Protein AF-A0A836SE67-F1 (afdb_monomer)

Solvent-accessible surface area (backbone atoms only — not comparable to full-atom values): 6271 Å² total; per-residue (Å²): 141,92,82,88,82,86,82,56,79,81,63,63,68,74,34,75,66,48,53,50,54,52,51,52,53,50,49,53,51,49,50,53,50,51,53,51,51,52,46,53,51,49,49,52,51,40,51,53,45,44,44,75,74,58,63,60,55,71,69,57,48,51,53,51,49,63,53,49,73,72,57,86,49,61,70,55,52,53,51,48,41,53,41,59,70,66,42,91,46,65,67,55,35,52,52,52,53,54,53,55,33,59,77,72,76,108

Seco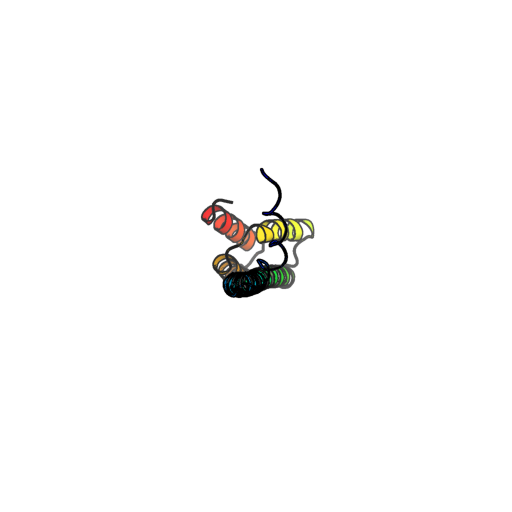ndary structure (DSSP, 8-state):
---SSSS-TTTGGGSHHHHHHHHHHHHHHHHHHHHHHHHHHHHHHHHHHHHHHH---HHHHHHHHHHHHT---HHHHHHHHHHHHH-SSHHHHHHHHHHHHHHTT-

Mean predicted aligned error: 10.98 Å

Sequence (106 aa):
MLERVIEEEGLLLDTPMMRRLRSQGHEEAFESGLEKGKLDKSRQNLLKTVDLRFDPTVSIHQDISEQLERIDSGAILDSLFTAALQCQTIADFKTRLNSARHEIGL

Structure (mmCIF, N/CA/C/O backbone):
data_AF-A0A836SE67-F1
#
_entry.id   AF-A0A836SE67-F1
#
loop_
_atom_site.group_PDB
_atom_site.id
_atom_site.type_symbol
_atom_site.label_atom_id
_atom_site.label_alt_id
_atom_site.label_comp_id
_atom_site.label_asym_id
_atom_site.label_entity_id
_atom_site.label_seq_id
_atom_site.pdbx_PDB_ins_code
_atom_site.Cartn_x
_atom_site.Cartn_y
_atom_site.Cartn_z
_atom_site.occupancy
_atom_site.B_iso_or_equiv
_atom_site.auth_seq_id
_atom_site.auth_comp_id
_atom_site.auth_asym_id
_atom_site.auth_atom_id
_atom_site.pdbx_PDB_model_num
ATOM 1 N N . MET A 1 1 ? 26.214 17.425 -56.123 1.00 40.59 1 MET A N 1
ATOM 2 C CA . MET A 1 1 ? 25.749 16.119 -56.634 1.00 40.59 1 MET A CA 1
ATOM 3 C C . MET A 1 1 ? 25.407 15.289 -55.404 1.00 40.59 1 MET A C 1
ATOM 5 O O . MET A 1 1 ? 26.307 14.777 -54.758 1.00 40.59 1 MET A O 1
ATOM 9 N N . LEU A 1 2 ? 24.146 15.363 -54.971 1.00 43.19 2 LEU A N 1
ATOM 10 C CA . LEU A 1 2 ? 23.655 15.010 -53.627 1.00 43.19 2 LEU A CA 1
ATOM 11 C C . LEU A 1 2 ? 22.538 13.960 -53.737 1.00 43.19 2 LEU A C 1
ATOM 13 O O . LEU A 1 2 ? 21.466 14.102 -53.172 1.00 43.19 2 LEU A O 1
ATOM 17 N N . GLU A 1 3 ? 22.769 12.916 -54.523 1.00 40.09 3 GLU A N 1
ATOM 18 C CA . GLU A 1 3 ? 21.787 11.852 -54.736 1.00 40.09 3 GLU A CA 1
ATOM 19 C C . GLU A 1 3 ? 22.547 10.535 -54.833 1.00 40.09 3 GLU A C 1
ATOM 21 O O . GLU A 1 3 ? 22.982 10.180 -55.925 1.00 40.09 3 GLU A O 1
ATOM 26 N N . ARG A 1 4 ? 22.815 9.894 -53.680 1.00 46.09 4 ARG A N 1
ATOM 27 C CA . ARG A 1 4 ? 23.128 8.448 -53.519 1.00 46.09 4 ARG A CA 1
ATOM 28 C C . ARG A 1 4 ? 23.610 8.077 -52.103 1.00 46.09 4 ARG A C 1
ATOM 30 O O . ARG A 1 4 ? 24.595 7.369 -51.950 1.00 46.09 4 ARG A O 1
ATOM 37 N N . VAL A 1 5 ? 22.940 8.557 -51.051 1.00 46.25 5 VAL A N 1
ATOM 38 C CA . VAL A 1 5 ? 23.242 8.130 -49.658 1.00 46.25 5 VAL A CA 1
ATOM 39 C C . VAL A 1 5 ? 21.982 7.660 -48.905 1.00 46.25 5 VAL A C 1
ATOM 41 O O . VAL A 1 5 ? 22.017 7.459 -47.703 1.00 46.25 5 VAL A O 1
ATOM 44 N N . ILE A 1 6 ? 20.855 7.438 -49.594 1.00 45.28 6 ILE A N 1
ATOM 45 C CA . ILE A 1 6 ? 19.572 7.063 -48.955 1.00 45.28 6 ILE A CA 1
ATOM 46 C C . ILE A 1 6 ? 19.103 5.665 -49.406 1.00 45.28 6 ILE A C 1
ATOM 48 O O . ILE A 1 6 ? 17.916 5.408 -49.543 1.00 45.28 6 ILE A O 1
ATOM 52 N N . GLU A 1 7 ? 20.032 4.744 -49.678 1.00 44.53 7 GLU A N 1
ATOM 53 C CA . GLU A 1 7 ? 19.705 3.337 -49.999 1.00 44.53 7 GLU A CA 1
ATOM 54 C C . GLU A 1 7 ? 20.347 2.322 -49.031 1.00 44.53 7 GLU A C 1
ATOM 56 O O . GLU A 1 7 ? 20.286 1.120 -49.264 1.00 44.53 7 GLU A O 1
ATOM 61 N N . GLU A 1 8 ? 20.906 2.770 -47.898 1.00 46.62 8 GLU A N 1
ATOM 62 C CA . GLU A 1 8 ? 21.472 1.880 -46.862 1.00 46.62 8 GLU A CA 1
ATOM 63 C C . GLU A 1 8 ? 20.672 1.842 -45.545 1.00 46.62 8 GLU A C 1
ATOM 65 O O . GLU A 1 8 ? 21.108 1.236 -44.566 1.00 46.62 8 GLU A O 1
ATOM 70 N N . GLU A 1 9 ? 19.460 2.402 -45.488 1.00 44.97 9 GLU A N 1
ATOM 71 C CA . GLU A 1 9 ? 18.627 2.321 -44.271 1.00 44.97 9 GLU A CA 1
ATOM 72 C C . GLU A 1 9 ? 18.121 0.891 -43.976 1.00 44.97 9 GLU A C 1
ATOM 74 O O . GLU A 1 9 ? 17.795 0.567 -42.834 1.00 44.97 9 GLU A O 1
ATOM 79 N N . GLY A 1 10 ? 18.127 -0.008 -44.970 1.00 46.84 10 GLY A N 1
ATOM 80 C CA . GLY A 1 10 ? 17.720 -1.412 -44.810 1.00 46.84 10 GLY A CA 1
ATOM 81 C C . GLY A 1 10 ? 18.795 -2.348 -44.235 1.00 46.84 10 GLY A C 1
ATOM 82 O O . GLY A 1 10 ? 18.460 -3.409 -43.712 1.00 46.84 10 GLY A O 1
ATOM 83 N N . LEU A 1 11 ? 20.078 -1.970 -44.297 1.00 48.81 11 LEU A N 1
ATOM 84 C CA . LEU A 1 11 ? 21.211 -2.784 -43.817 1.00 48.81 11 LEU A CA 1
ATOM 85 C C . LEU A 1 11 ? 21.657 -2.408 -42.396 1.00 48.81 11 LEU A C 1
ATOM 87 O O . LEU A 1 11 ? 22.272 -3.219 -41.700 1.00 48.81 11 LEU A O 1
ATOM 91 N N . LEU A 1 12 ? 21.309 -1.203 -41.934 1.00 51.31 12 LEU A N 1
ATOM 92 C CA . LEU A 1 12 ? 21.686 -0.701 -40.610 1.00 51.31 12 LEU A CA 1
ATOM 93 C C . LEU A 1 12 ? 20.934 -1.399 -39.464 1.00 51.31 12 LEU A C 1
ATOM 95 O O . LEU A 1 12 ? 21.421 -1.449 -38.332 1.00 51.31 12 LEU A O 1
ATOM 99 N N . LEU A 1 13 ? 19.759 -1.963 -39.759 1.00 53.97 13 LEU A N 1
ATOM 100 C CA . LEU A 1 13 ? 18.857 -2.533 -38.761 1.00 53.97 13 LEU A CA 1
ATOM 101 C C . LEU A 1 13 ? 19.379 -3.830 -38.140 1.00 53.97 13 LEU A C 1
ATOM 103 O O . LEU A 1 13 ? 19.069 -4.083 -36.980 1.00 53.97 13 LEU A O 1
ATOM 107 N N . ASP A 1 14 ? 20.205 -4.609 -38.842 1.00 60.62 14 ASP A N 1
ATOM 108 C CA . ASP A 1 14 ? 20.637 -5.947 -38.404 1.00 60.62 14 ASP A CA 1
ATOM 109 C C . ASP A 1 14 ? 22.145 -6.074 -38.163 1.00 60.62 14 ASP A C 1
ATOM 111 O O . ASP A 1 14 ? 22.729 -7.168 -38.171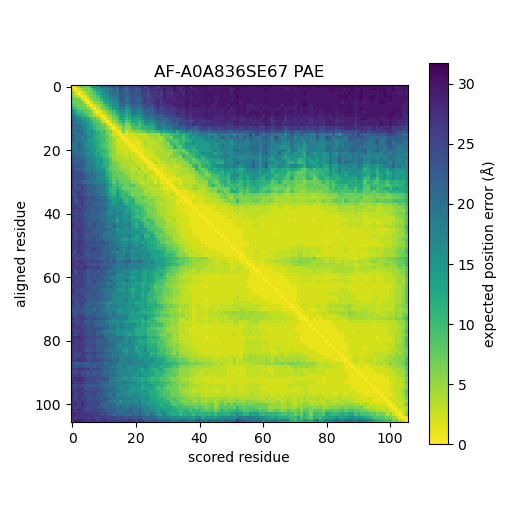 1.00 60.62 14 ASP A O 1
ATOM 115 N N . THR A 1 15 ? 22.781 -4.944 -37.862 1.00 71.31 15 THR A N 1
ATOM 116 C CA . THR A 1 15 ? 24.158 -4.934 -37.378 1.00 71.31 15 THR A CA 1
ATOM 117 C C . THR A 1 15 ? 24.261 -5.676 -36.033 1.00 71.31 1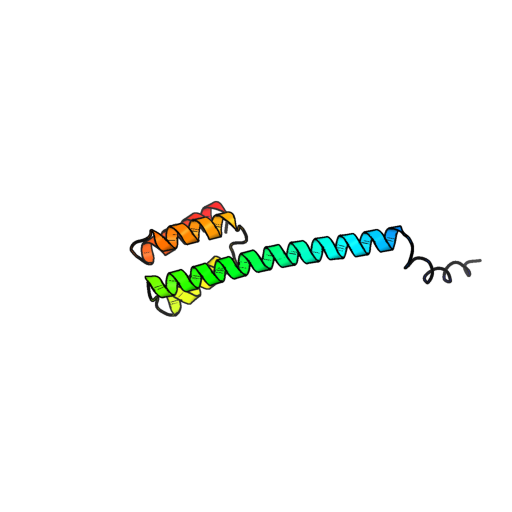5 THR A C 1
ATOM 119 O O . THR A 1 15 ? 23.337 -5.640 -35.211 1.00 71.31 15 THR A O 1
ATOM 122 N N . PRO A 1 16 ? 25.394 -6.344 -35.747 1.00 71.94 16 PRO A N 1
ATOM 123 C CA . PRO A 1 16 ? 25.631 -6.973 -34.446 1.00 71.94 16 PRO A CA 1
ATOM 124 C C . PRO A 1 16 ? 25.445 -6.014 -33.258 1.00 71.94 16 PRO A C 1
ATOM 126 O O . PRO A 1 16 ? 25.050 -6.445 -32.177 1.00 71.94 16 PRO A O 1
ATOM 129 N N . MET A 1 17 ? 25.688 -4.715 -33.465 1.00 71.62 17 MET A N 1
ATOM 130 C CA . MET A 1 17 ? 25.455 -3.661 -32.476 1.00 71.62 17 MET A CA 1
ATOM 131 C C . MET A 1 17 ? 23.960 -3.478 -32.168 1.00 71.62 17 MET A C 1
ATOM 133 O O . MET A 1 17 ? 23.584 -3.475 -31.000 1.00 71.62 17 MET A O 1
ATOM 137 N N . MET A 1 18 ? 23.095 -3.416 -33.186 1.00 72.69 18 MET A N 1
ATOM 138 C CA . MET A 1 18 ? 21.643 -3.287 -32.996 1.00 72.69 18 MET A CA 1
ATOM 139 C C . MET A 1 18 ? 21.026 -4.515 -32.322 1.00 72.69 18 MET A C 1
ATOM 141 O O . MET A 1 18 ? 20.131 -4.376 -31.490 1.00 72.69 18 MET A O 1
ATOM 145 N N . ARG A 1 19 ? 21.533 -5.721 -32.616 1.00 73.75 19 ARG A N 1
ATOM 146 C CA . ARG A 1 19 ? 21.122 -6.942 -31.900 1.00 73.75 19 ARG A CA 1
ATOM 147 C C . ARG A 1 19 ? 21.457 -6.874 -30.411 1.00 73.75 19 ARG A C 1
ATOM 149 O O . ARG A 1 19 ? 20.600 -7.196 -29.598 1.00 73.75 19 ARG A O 1
ATOM 156 N N . ARG A 1 20 ? 22.658 -6.402 -30.055 1.00 71.88 20 ARG A N 1
ATOM 157 C CA . ARG A 1 20 ? 23.052 -6.208 -28.648 1.00 71.88 20 ARG A CA 1
ATOM 158 C C . ARG A 1 20 ? 22.169 -5.180 -27.945 1.00 71.88 20 ARG A C 1
ATOM 160 O O . ARG A 1 20 ? 21.677 -5.475 -26.865 1.00 71.88 20 ARG A O 1
ATOM 167 N N . LEU A 1 21 ? 21.903 -4.038 -28.583 1.00 69.88 21 LEU A N 1
ATOM 168 C CA . LEU A 1 21 ? 21.032 -2.998 -28.024 1.00 69.88 21 LEU A CA 1
ATOM 169 C C . LEU A 1 21 ? 19.593 -3.491 -27.805 1.00 69.88 21 LEU A C 1
ATOM 171 O O . LEU A 1 21 ? 19.000 -3.199 -26.773 1.00 69.88 21 LEU A O 1
ATOM 175 N N . ARG A 1 22 ? 19.033 -4.282 -28.734 1.00 72.69 22 ARG A N 1
ATOM 176 C CA . ARG A 1 22 ? 17.698 -4.884 -28.561 1.00 72.69 22 ARG A CA 1
ATOM 177 C C . ARG A 1 22 ? 17.656 -5.882 -27.405 1.00 72.69 22 ARG A C 1
ATOM 179 O O . ARG A 1 22 ? 16.683 -5.879 -26.657 1.00 72.69 22 ARG A O 1
ATOM 186 N N . SER A 1 23 ? 18.683 -6.724 -27.275 1.00 69.69 23 SER A N 1
ATOM 187 C CA . SER A 1 23 ? 18.797 -7.683 -26.171 1.00 69.69 23 SER A CA 1
ATOM 188 C C . SER A 1 23 ? 18.925 -6.980 -24.822 1.00 69.69 23 SER A C 1
ATOM 190 O O . SER A 1 23 ? 18.174 -7.313 -23.915 1.00 69.69 23 SER A O 1
ATOM 192 N N . GLN A 1 24 ? 19.789 -5.966 -24.722 1.00 71.69 24 GLN A N 1
ATOM 193 C CA . GLN A 1 24 ? 19.939 -5.153 -23.511 1.00 71.69 24 GLN A CA 1
ATOM 194 C C . GLN A 1 24 ? 18.635 -4.435 -23.153 1.00 71.69 24 GLN A C 1
ATOM 196 O O . GLN A 1 24 ? 18.175 -4.534 -22.024 1.00 71.69 24 GLN A O 1
ATOM 201 N N . GLY A 1 25 ? 17.966 -3.814 -24.130 1.00 64.75 25 GLY A N 1
ATOM 202 C CA . GLY A 1 25 ? 16.679 -3.160 -23.890 1.00 64.75 25 GLY A CA 1
ATOM 203 C C . GLY A 1 25 ? 15.568 -4.123 -23.451 1.00 64.75 25 GLY A C 1
ATOM 204 O O . GLY A 1 25 ? 14.707 -3.741 -22.666 1.00 64.75 25 GLY A O 1
ATOM 205 N N . HIS A 1 26 ? 15.576 -5.376 -23.923 1.00 65.06 26 HIS A N 1
ATOM 206 C CA . HIS A 1 26 ? 14.640 -6.401 -23.442 1.00 65.06 26 HIS A CA 1
ATOM 207 C C . HIS A 1 26 ? 14.948 -6.844 -22.015 1.00 65.06 26 HIS A C 1
ATOM 209 O O . HIS A 1 26 ? 14.021 -7.025 -21.229 1.00 65.06 26 HIS A O 1
ATOM 215 N N . GLU A 1 27 ? 16.224 -7.033 -21.692 1.00 70.31 27 GLU A N 1
ATOM 216 C CA . GLU A 1 27 ? 16.674 -7.436 -20.362 1.00 70.31 27 GLU A CA 1
ATOM 217 C C . GLU A 1 27 ? 16.340 -6.353 -19.329 1.00 70.31 27 GLU A C 1
ATOM 219 O O . GLU A 1 27 ? 15.632 -6.634 -18.367 1.00 70.31 27 GLU A O 1
ATOM 224 N N . GLU A 1 28 ? 16.686 -5.094 -19.606 1.00 67.56 28 GLU A N 1
ATOM 225 C CA . GLU A 1 28 ? 16.348 -3.947 -18.754 1.00 67.56 28 GLU A CA 1
ATOM 226 C C . GLU A 1 28 ? 14.827 -3.769 -18.588 1.00 67.56 28 GLU A C 1
A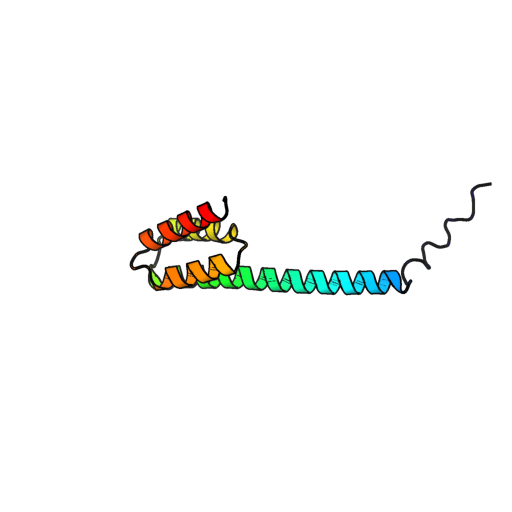TOM 228 O O . GLU A 1 28 ? 14.338 -3.509 -17.486 1.00 67.56 28 GLU A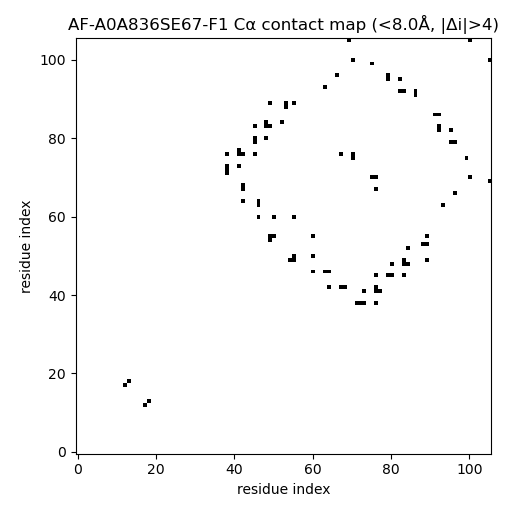 O 1
ATOM 233 N N . ALA A 1 29 ? 14.045 -3.940 -19.662 1.00 63.75 29 ALA A N 1
ATOM 234 C CA . ALA A 1 29 ? 12.585 -3.853 -19.587 1.00 63.75 29 ALA A CA 1
ATOM 235 C C . ALA A 1 29 ? 11.976 -4.996 -18.764 1.00 63.75 29 ALA A C 1
ATOM 237 O O . ALA A 1 29 ? 11.021 -4.781 -18.012 1.00 63.75 29 ALA A O 1
ATOM 238 N N . PHE A 1 30 ? 12.522 -6.206 -18.892 1.00 69.12 30 PHE A N 1
ATOM 239 C CA . PHE A 1 30 ? 12.095 -7.363 -18.116 1.00 69.12 30 PHE A CA 1
ATOM 240 C C . PHE A 1 30 ? 12.437 -7.197 -16.633 1.00 69.12 30 PHE A C 1
ATOM 242 O O . PHE A 1 30 ? 11.572 -7.412 -15.782 1.00 69.12 30 PHE A O 1
ATOM 249 N N . GLU A 1 31 ? 13.657 -6.764 -16.316 1.00 71.25 31 GLU A N 1
ATOM 250 C CA . GLU A 1 31 ? 14.095 -6.493 -14.946 1.00 71.25 31 GLU A CA 1
ATOM 251 C C . GLU A 1 31 ? 13.259 -5.385 -14.302 1.00 71.25 31 GLU A C 1
ATOM 253 O O . GLU A 1 31 ? 12.695 -5.590 -13.224 1.00 71.25 31 GLU A O 1
ATOM 258 N N . SER A 1 32 ? 13.061 -4.261 -14.998 1.00 69.06 32 SER A N 1
ATOM 259 C CA . SER A 1 32 ? 12.207 -3.169 -14.516 1.00 69.06 32 SER A CA 1
ATOM 260 C C . SER A 1 32 ? 10.756 -3.620 -14.312 1.00 69.06 32 SER A C 1
ATOM 262 O O . SER A 1 32 ? 10.111 -3.246 -13.329 1.00 69.06 32 SER A O 1
ATOM 264 N N . GLY A 1 33 ? 10.231 -4.465 -15.206 1.00 71.69 33 GLY A N 1
ATOM 265 C CA . GLY A 1 33 ? 8.900 -5.056 -15.068 1.00 71.69 33 GLY A CA 1
ATOM 266 C C . GLY A 1 33 ? 8.785 -5.975 -13.850 1.00 71.69 33 GLY A C 1
ATOM 267 O O . GLY A 1 33 ? 7.789 -5.926 -13.124 1.00 71.69 33 GLY A O 1
ATOM 268 N N . LEU A 1 34 ? 9.817 -6.776 -13.584 1.00 77.19 34 LEU A N 1
ATOM 269 C CA . LEU A 1 34 ? 9.874 -7.656 -12.421 1.00 77.19 34 LEU A CA 1
ATOM 270 C C . LEU A 1 34 ? 9.936 -6.859 -11.112 1.00 77.19 34 LEU A C 1
ATOM 272 O O . LEU A 1 34 ? 9.246 -7.210 -10.154 1.00 77.19 34 LEU A O 1
ATOM 276 N N . GLU A 1 35 ? 10.740 -5.798 -11.056 1.00 78.62 35 GLU A N 1
ATOM 277 C CA . GLU A 1 35 ? 10.836 -4.929 -9.879 1.00 78.62 35 GLU A CA 1
ATOM 278 C C . GLU A 1 35 ? 9.516 -4.216 -9.585 1.00 78.62 35 GLU A C 1
ATOM 280 O O . GLU A 1 35 ? 9.023 -4.289 -8.457 1.00 78.62 35 GLU A O 1
ATOM 285 N N . LYS A 1 36 ? 8.878 -3.629 -10.604 1.00 80.88 36 LYS A N 1
ATOM 286 C CA . LYS A 1 36 ? 7.548 -3.013 -10.459 1.00 80.88 36 LYS A CA 1
ATOM 287 C C . LYS A 1 36 ? 6.507 -4.020 -9.978 1.00 80.88 36 LYS A C 1
ATOM 289 O O . LYS A 1 36 ? 5.789 -3.750 -9.019 1.00 80.88 36 LYS A O 1
ATOM 294 N N . GLY A 1 37 ? 6.491 -5.220 -10.560 1.00 82.31 37 GLY A N 1
ATOM 295 C C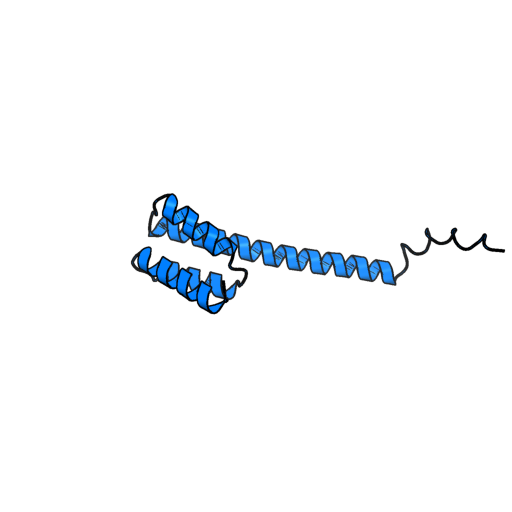A . GLY A 1 37 ? 5.575 -6.283 -10.143 1.00 82.31 37 GLY A CA 1
ATOM 296 C C . GLY A 1 37 ? 5.776 -6.722 -8.688 1.00 82.31 37 GLY A C 1
ATOM 297 O O . GLY A 1 37 ? 4.807 -7.035 -7.992 1.00 82.31 37 GLY A O 1
ATOM 298 N N . LYS A 1 38 ? 7.019 -6.718 -8.191 1.00 86.56 38 LYS A N 1
ATOM 299 C CA . LYS A 1 38 ? 7.313 -6.993 -6.775 1.00 86.56 38 LYS A CA 1
ATOM 300 C C . LYS A 1 38 ? 6.789 -5.883 -5.863 1.00 86.56 38 LYS A C 1
ATOM 302 O O . LYS A 1 38 ? 6.189 -6.204 -4.836 1.00 86.56 38 LYS A O 1
ATOM 307 N N . LEU A 1 39 ? 6.980 -4.616 -6.235 1.00 90.44 39 LEU A N 1
ATOM 308 C CA . LEU A 1 39 ? 6.481 -3.469 -5.469 1.00 90.44 39 LEU A CA 1
ATOM 309 C C . LEU A 1 39 ? 4.954 -3.481 -5.378 1.00 90.44 39 LEU A C 1
ATOM 311 O O . LEU A 1 39 ? 4.410 -3.422 -4.277 1.00 90.44 39 LEU A O 1
ATOM 315 N N . ASP A 1 40 ? 4.263 -3.661 -6.503 1.00 89.75 40 ASP A N 1
ATOM 316 C CA . ASP A 1 40 ? 2.796 -3.695 -6.540 1.00 89.75 40 ASP A CA 1
ATOM 317 C C . ASP A 1 40 ? 2.233 -4.839 -5.700 1.00 89.75 40 ASP A C 1
ATOM 319 O O . ASP A 1 40 ? 1.301 -4.651 -4.915 1.00 89.75 40 ASP A O 1
ATOM 323 N N . LYS A 1 41 ? 2.848 -6.023 -5.788 1.00 90.19 41 LYS A N 1
ATOM 324 C CA . LYS A 1 41 ? 2.469 -7.158 -4.946 1.00 90.19 41 LYS A CA 1
ATOM 325 C C . LYS A 1 41 ? 2.690 -6.865 -3.461 1.00 90.19 41 LYS A C 1
ATOM 327 O O . LYS A 1 41 ? 1.865 -7.262 -2.640 1.00 90.19 41 LYS A O 1
ATOM 332 N N . SER A 1 42 ? 3.780 -6.185 -3.106 1.00 91.56 42 SER A N 1
ATOM 333 C CA . SER A 1 42 ? 4.053 -5.802 -1.718 1.00 91.56 42 SER A CA 1
ATOM 334 C C . SER A 1 42 ? 2.998 -4.818 -1.195 1.00 91.56 42 SER A C 1
ATOM 336 O O . SER A 1 42 ? 2.398 -5.070 -0.148 1.00 91.56 42 SER A O 1
ATOM 338 N N . ARG A 1 43 ? 2.651 -3.784 -1.977 1.00 94.12 43 ARG A N 1
ATOM 339 C CA . ARG A 1 43 ? 1.566 -2.833 -1.658 1.00 94.12 43 ARG A CA 1
ATOM 340 C C . ARG A 1 43 ? 0.221 -3.539 -1.461 1.00 94.12 43 ARG A C 1
ATOM 342 O O . ARG A 1 43 ? -0.452 -3.306 -0.460 1.00 94.12 43 ARG A O 1
ATOM 349 N N . GLN A 1 44 ? -0.147 -4.449 -2.365 1.00 93.12 44 GLN A N 1
ATOM 350 C CA . GLN A 1 44 ? -1.394 -5.218 -2.261 1.00 93.12 44 GLN A CA 1
ATOM 351 C C . GLN A 1 44 ? -1.426 -6.127 -1.029 1.00 93.12 44 GLN A C 1
ATOM 353 O O . GLN A 1 44 ? -2.438 -6.194 -0.331 1.00 93.12 44 GLN A O 1
ATOM 358 N N . ASN A 1 45 ? -0.325 -6.823 -0.740 1.00 92.19 45 ASN A N 1
ATOM 359 C CA . ASN A 1 45 ? -0.224 -7.664 0.452 1.00 92.19 45 ASN A CA 1
ATOM 360 C C . ASN A 1 45 ? -0.346 -6.836 1.734 1.00 92.19 45 ASN A C 1
ATOM 362 O O . ASN A 1 45 ? -0.985 -7.275 2.694 1.00 92.19 45 ASN A O 1
ATOM 366 N N . LEU A 1 46 ? 0.255 -5.646 1.746 1.00 94.00 46 LEU A N 1
ATOM 367 C CA . LEU A 1 46 ? 0.187 -4.720 2.865 1.00 94.00 46 LEU A CA 1
ATOM 368 C C . LEU A 1 46 ? -1.243 -4.232 3.099 1.00 94.00 46 LEU A C 1
ATOM 370 O O . LEU A 1 46 ? -1.739 -4.367 4.215 1.00 94.00 46 LEU A O 1
ATOM 374 N N . LEU A 1 47 ? -1.928 -3.760 2.053 1.00 94.75 47 LEU A N 1
ATOM 375 C CA . LEU A 1 47 ? -3.336 -3.353 2.132 1.00 94.75 47 LEU A CA 1
ATOM 376 C C . LEU A 1 47 ? -4.220 -4.484 2.647 1.00 94.75 47 LEU A C 1
ATOM 378 O O . LEU A 1 47 ? -4.922 -4.317 3.638 1.00 94.75 47 LEU A O 1
ATOM 382 N N . LYS A 1 48 ? -4.084 -5.682 2.072 1.00 94.25 48 LYS A N 1
ATOM 383 C CA . LYS A 1 48 ? -4.837 -6.855 2.523 1.00 94.25 48 LYS A CA 1
ATOM 384 C C . LYS A 1 48 ? -4.574 -7.193 3.993 1.00 94.25 48 LYS A C 1
ATOM 386 O O . LYS A 1 48 ? -5.471 -7.648 4.696 1.00 94.25 48 LYS A O 1
ATOM 391 N N . THR A 1 49 ? -3.346 -6.997 4.468 1.00 93.25 49 THR A N 1
ATOM 392 C CA . THR A 1 49 ? -2.994 -7.221 5.878 1.00 93.25 49 THR A CA 1
ATOM 393 C C . THR A 1 49 ? -3.644 -6.180 6.783 1.00 93.25 49 THR A C 1
ATOM 395 O O . THR A 1 49 ? -4.160 -6.536 7.842 1.00 93.25 49 THR A O 1
ATOM 398 N N . VAL A 1 50 ? -3.657 -4.913 6.363 1.00 93.75 50 VAL A N 1
ATOM 399 C CA . VAL A 1 50 ? -4.346 -3.825 7.069 1.00 93.75 50 VAL A CA 1
ATOM 400 C C . VAL A 1 50 ? -5.847 -4.110 7.151 1.00 93.75 50 VAL A C 1
ATOM 402 O O . VAL A 1 50 ? -6.407 -4.017 8.243 1.00 93.75 50 VAL A O 1
ATOM 405 N N . ASP A 1 51 ? -6.467 -4.541 6.051 1.00 93.88 51 ASP A N 1
ATOM 406 C CA . ASP A 1 51 ? -7.886 -4.907 6.009 1.00 93.88 51 ASP A CA 1
ATOM 407 C C . ASP A 1 51 ? -8.215 -6.023 6.994 1.00 93.88 51 ASP A C 1
ATOM 409 O O . ASP A 1 51 ? -9.111 -5.892 7.823 1.00 93.88 51 ASP A O 1
ATOM 413 N N . LEU A 1 52 ? -7.439 -7.109 6.955 1.00 93.44 52 LEU A N 1
ATOM 414 C CA . LEU A 1 52 ? -7.668 -8.270 7.812 1.00 93.44 52 LEU A CA 1
ATOM 415 C C . LEU A 1 52 ? -7.459 -7.974 9.299 1.00 93.44 52 LEU A C 1
ATOM 417 O O . LEU A 1 52 ? -8.117 -8.591 10.136 1.00 93.44 52 LEU A O 1
ATOM 421 N N . ARG A 1 53 ? -6.516 -7.092 9.649 1.00 93.62 53 ARG A N 1
ATOM 422 C CA . ARG A 1 53 ? -6.201 -6.803 11.056 1.00 93.62 53 ARG A CA 1
ATOM 423 C C . ARG A 1 53 ? -7.087 -5.736 11.667 1.00 93.62 53 ARG A C 1
ATOM 425 O O . ARG A 1 53 ? -7.381 -5.825 12.857 1.00 93.62 53 ARG A O 1
ATOM 432 N N . PHE A 1 54 ? -7.427 -4.709 10.899 1.00 92.88 54 PHE A N 1
ATOM 433 C CA . PHE A 1 54 ? -8.003 -3.490 11.453 1.00 92.88 54 PHE A CA 1
ATOM 434 C C . PHE A 1 54 ? -9.410 -3.183 10.949 1.00 92.88 54 PHE A C 1
ATOM 436 O O . PHE A 1 54 ? -10.047 -2.329 11.559 1.00 92.88 54 PHE A O 1
ATOM 443 N N . ASP A 1 55 ? -9.872 -3.839 9.877 1.00 92.88 55 ASP A N 1
ATOM 444 C CA . ASP A 1 55 ? -11.168 -3.587 9.228 1.00 92.88 55 ASP A CA 1
ATOM 445 C C . ASP A 1 55 ? -11.468 -2.075 9.074 1.00 92.88 55 ASP A C 1
ATOM 447 O O . ASP A 1 55 ? -12.412 -1.541 9.668 1.00 92.88 55 ASP A O 1
ATOM 451 N N . PRO A 1 56 ? -10.594 -1.322 8.371 1.00 91.50 56 PRO A N 1
ATOM 452 C CA . PRO A 1 56 ? -10.736 0.119 8.223 1.00 91.50 56 PRO A CA 1
ATOM 453 C C . PRO A 1 56 ? -12.042 0.506 7.536 1.00 91.50 56 PRO A C 1
ATOM 455 O O . PRO A 1 56 ? -12.534 -0.160 6.629 1.00 91.50 56 PRO A O 1
ATOM 458 N N . THR A 1 57 ? -12.533 1.703 7.857 1.00 94.06 57 THR A N 1
ATOM 459 C CA . THR A 1 57 ? -13.548 2.337 7.014 1.00 94.06 57 THR A CA 1
ATOM 460 C C . THR A 1 57 ? -12.990 2.594 5.612 1.00 94.06 57 THR A C 1
ATOM 462 O O . THR A 1 57 ? -11.796 2.846 5.437 1.00 94.06 57 THR A O 1
ATOM 465 N N . VAL A 1 58 ? -13.871 2.613 4.607 1.00 91.25 58 VAL A N 1
ATOM 466 C CA . VAL A 1 58 ? -13.498 2.819 3.193 1.00 91.25 58 VAL A CA 1
ATOM 467 C C . VAL A 1 58 ? -12.618 4.058 2.994 1.00 91.25 58 VAL A C 1
ATOM 469 O O . VAL A 1 58 ? -11.649 4.010 2.243 1.00 91.25 58 VAL A O 1
ATOM 472 N N . SER A 1 59 ? -12.907 5.149 3.712 1.00 93.06 59 SER A N 1
ATOM 473 C CA . SER A 1 59 ? -12.116 6.383 3.640 1.00 93.06 59 SER A CA 1
ATOM 474 C C . SER A 1 59 ? -10.678 6.193 4.132 1.00 93.06 59 SER A C 1
ATOM 476 O O . SER A 1 59 ? -9.750 6.711 3.518 1.00 93.06 59 SER A O 1
ATOM 478 N N . ILE A 1 60 ? -10.476 5.433 5.214 1.00 91.69 60 ILE A N 1
ATOM 479 C CA . ILE A 1 60 ? -9.138 5.153 5.747 1.00 91.69 60 ILE A CA 1
ATOM 480 C C . ILE A 1 60 ? -8.385 4.200 4.817 1.00 91.69 60 ILE A C 1
ATOM 482 O O . ILE A 1 60 ? -7.199 4.406 4.574 1.00 91.69 60 ILE A O 1
ATOM 486 N N . HIS A 1 61 ? -9.065 3.187 4.282 1.00 92.44 61 HIS A N 1
ATOM 487 C CA . HIS A 1 61 ? -8.473 2.264 3.318 1.00 92.44 61 HIS A CA 1
ATOM 488 C C . HIS A 1 61 ? -7.969 3.001 2.066 1.00 92.44 61 HIS A C 1
ATOM 490 O O . HIS A 1 61 ? -6.827 2.806 1.657 1.00 92.44 61 HIS A O 1
ATOM 496 N N . GLN A 1 62 ? -8.795 3.880 1.485 1.00 93.06 62 GLN A N 1
ATOM 497 C CA . GLN A 1 62 ? -8.420 4.682 0.314 1.00 93.06 62 GLN A CA 1
ATOM 498 C C . GLN A 1 62 ? -7.214 5.581 0.600 1.00 93.06 62 GLN A C 1
ATOM 500 O O . GLN A 1 62 ? -6.253 5.558 -0.161 1.00 93.06 62 GLN A O 1
ATOM 505 N N . ASP A 1 63 ? -7.221 6.288 1.733 1.00 93.62 63 ASP A N 1
ATOM 506 C CA . ASP A 1 63 ? -6.099 7.132 2.159 1.00 93.62 63 ASP A CA 1
ATOM 507 C C . ASP A 1 63 ? -4.789 6.332 2.287 1.00 93.62 63 ASP A C 1
ATOM 509 O O . ASP A 1 63 ? -3.746 6.751 1.791 1.00 93.62 63 ASP A O 1
ATOM 513 N N . ILE A 1 64 ? -4.830 5.143 2.897 1.00 93.00 64 ILE A N 1
ATOM 514 C CA . ILE A 1 64 ? -3.651 4.271 3.007 1.00 93.00 64 ILE A CA 1
ATOM 515 C C . ILE A 1 64 ? -3.200 3.785 1.623 1.00 93.00 64 ILE A C 1
ATOM 517 O O . ILE A 1 64 ? -2.003 3.802 1.340 1.00 93.00 64 ILE A O 1
ATOM 521 N N . SER A 1 65 ? -4.130 3.385 0.754 1.00 93.12 65 SER A N 1
ATOM 522 C CA . SER A 1 65 ? -3.821 2.922 -0.605 1.00 93.12 65 SER A CA 1
ATOM 523 C C . SER A 1 65 ? -3.098 3.993 -1.419 1.00 93.12 65 SER A C 1
ATOM 525 O O . SER A 1 65 ? -2.016 3.735 -1.944 1.00 93.12 65 SER A O 1
ATOM 527 N N . GLU A 1 66 ? -3.638 5.213 -1.455 1.00 92.88 66 GLU A N 1
ATOM 528 C CA . GLU A 1 66 ? -3.037 6.347 -2.169 1.00 92.88 66 GLU A CA 1
ATOM 529 C C . GLU A 1 66 ? -1.645 6.701 -1.635 1.00 92.88 66 GLU A C 1
ATOM 531 O O . GLU A 1 66 ? -0.765 7.130 -2.384 1.00 92.88 66 GLU A O 1
ATOM 536 N N . GLN A 1 67 ? -1.422 6.532 -0.330 1.00 91.31 67 GLN A N 1
ATOM 537 C CA . GLN A 1 67 ? -0.114 6.764 0.272 1.00 91.31 67 GLN A CA 1
ATOM 538 C C . GLN A 1 67 ? 0.899 5.678 -0.100 1.00 91.31 67 GLN A C 1
ATOM 540 O O . GLN A 1 67 ? 2.050 6.003 -0.385 1.00 91.31 67 GLN A O 1
ATOM 545 N N . LEU A 1 68 ? 0.490 4.408 -0.130 1.00 91.81 68 LEU A N 1
ATOM 546 C CA . LEU A 1 68 ? 1.366 3.290 -0.490 1.00 91.81 68 LEU A CA 1
ATOM 547 C C . LEU A 1 68 ? 1.772 3.300 -1.967 1.00 91.81 68 LEU A C 1
ATOM 549 O O . LEU A 1 68 ? 2.891 2.898 -2.289 1.00 91.81 68 LEU A O 1
ATOM 553 N N . GLU A 1 69 ? 0.908 3.793 -2.856 1.00 90.62 69 GLU A N 1
ATOM 554 C CA . GLU A 1 69 ? 1.226 3.970 -4.280 1.00 90.62 69 GLU A CA 1
ATOM 555 C C . GLU A 1 69 ? 2.418 4.906 -4.512 1.00 90.62 69 GLU A C 1
ATOM 557 O O . GLU A 1 69 ? 3.158 4.726 -5.473 1.00 90.62 69 GLU A O 1
ATOM 562 N N . ARG A 1 70 ? 2.654 5.865 -3.609 1.00 90.38 70 ARG A N 1
ATOM 563 C CA . ARG A 1 70 ? 3.768 6.823 -3.709 1.00 90.38 70 ARG A CA 1
ATOM 564 C C . ARG A 1 70 ? 5.099 6.264 -3.20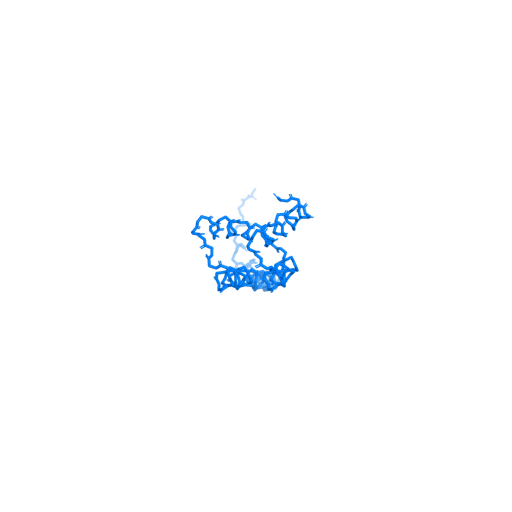3 1.00 90.38 70 ARG A C 1
ATOM 566 O O . ARG A 1 70 ? 6.125 6.918 -3.353 1.00 90.38 70 ARG A O 1
ATOM 573 N N . ILE A 1 71 ? 5.102 5.091 -2.568 1.00 89.25 71 ILE A N 1
ATOM 574 C CA . ILE A 1 71 ? 6.307 4.495 -1.977 1.00 89.25 71 ILE A CA 1
ATOM 575 C C . ILE A 1 71 ? 6.920 3.509 -2.965 1.00 89.25 71 ILE A C 1
ATOM 577 O O . ILE A 1 71 ? 6.434 2.388 -3.085 1.00 89.25 71 ILE A O 1
ATOM 581 N N . ASP A 1 72 ? 8.013 3.890 -3.624 1.00 88.06 72 ASP A N 1
ATOM 582 C CA . ASP A 1 72 ? 8.744 3.033 -4.579 1.00 88.06 72 ASP A CA 1
ATOM 583 C C . ASP A 1 72 ? 9.904 2.238 -3.953 1.00 88.06 72 ASP A C 1
ATOM 585 O O . ASP A 1 72 ? 10.606 1.491 -4.631 1.00 88.06 72 ASP A O 1
ATOM 589 N N . SER A 1 73 ? 10.109 2.360 -2.639 1.00 88.88 73 SER A N 1
ATOM 590 C CA . SER A 1 73 ? 11.143 1.610 -1.923 1.00 88.88 73 SER A CA 1
ATOM 591 C C . SER A 1 73 ? 10.589 0.313 -1.339 1.00 88.88 73 SER A C 1
ATOM 593 O O . SER A 1 73 ? 9.814 0.329 -0.379 1.00 88.88 73 SER A O 1
ATOM 595 N N . GLY A 1 74 ? 11.049 -0.824 -1.868 1.00 87.62 74 GLY A N 1
ATOM 596 C CA . GLY A 1 74 ? 10.684 -2.149 -1.355 1.00 87.62 74 GLY A CA 1
ATOM 597 C C . GLY A 1 74 ? 11.051 -2.340 0.120 1.00 87.62 74 GLY A C 1
ATOM 598 O O . GLY A 1 74 ? 10.246 -2.853 0.888 1.00 87.62 74 GLY A O 1
ATOM 599 N N . ALA A 1 75 ? 12.208 -1.825 0.552 1.00 89.25 75 ALA A N 1
ATOM 600 C CA . ALA A 1 75 ? 12.638 -1.904 1.950 1.00 89.25 75 ALA A CA 1
ATOM 601 C C . ALA A 1 75 ? 11.689 -1.154 2.904 1.00 89.25 75 ALA A C 1
ATOM 603 O O . ALA A 1 75 ? 11.444 -1.601 4.026 1.00 89.25 75 ALA A O 1
ATOM 604 N N . ILE A 1 76 ? 11.128 -0.026 2.456 1.00 91.50 76 ILE A N 1
ATOM 605 C CA . ILE A 1 76 ? 10.137 0.724 3.234 1.00 91.50 76 ILE A CA 1
ATOM 606 C C . ILE A 1 76 ? 8.822 -0.050 3.289 1.00 91.50 76 ILE A C 1
ATOM 608 O O . ILE A 1 76 ? 8.243 -0.166 4.367 1.00 91.50 76 ILE A O 1
ATOM 612 N N . LEU A 1 77 ? 8.372 -0.622 2.169 1.00 92.12 77 LEU A N 1
ATOM 613 C CA . LEU A 1 77 ? 7.167 -1.457 2.142 1.00 92.12 77 LEU A CA 1
ATOM 614 C C . LEU A 1 77 ? 7.296 -2.681 3.064 1.00 92.12 77 LEU A C 1
ATOM 616 O O . LEU A 1 77 ? 6.361 -2.972 3.806 1.00 92.12 77 LEU A O 1
ATOM 620 N N . ASP A 1 78 ? 8.456 -3.337 3.105 1.00 90.44 78 ASP A N 1
ATOM 621 C CA . ASP A 1 78 ? 8.716 -4.476 4.000 1.00 90.44 78 ASP A CA 1
ATOM 622 C C . ASP A 1 78 ? 8.733 -4.062 5.485 1.00 90.44 78 ASP A C 1
ATOM 624 O O . ASP A 1 78 ? 8.185 -4.751 6.356 1.00 90.44 78 ASP A O 1
ATOM 628 N N . SER A 1 79 ? 9.316 -2.898 5.790 1.00 92.12 79 SER A N 1
ATOM 629 C CA . SER A 1 79 ? 9.280 -2.306 7.134 1.00 92.12 79 SER A CA 1
ATOM 630 C C . SER A 1 79 ? 7.847 -1.963 7.555 1.00 92.12 79 SER A C 1
ATOM 632 O O . SER A 1 79 ? 7.417 -2.307 8.659 1.00 92.12 79 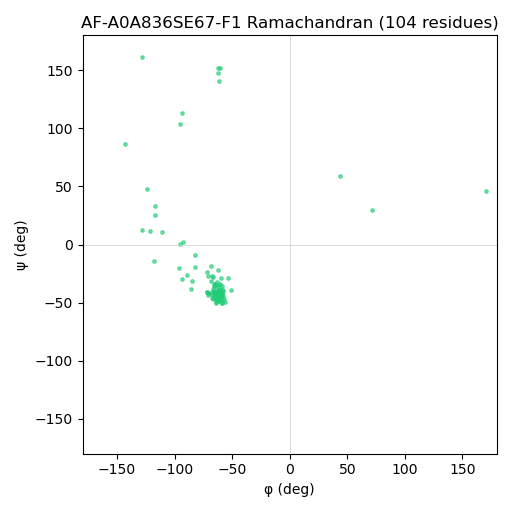SER A O 1
ATOM 634 N N . LEU A 1 80 ? 7.066 -1.362 6.652 1.00 93.81 80 LEU A N 1
ATOM 635 C CA . LEU A 1 80 ? 5.654 -1.059 6.870 1.00 93.81 80 LEU A CA 1
ATOM 636 C C . LEU A 1 80 ? 4.818 -2.326 7.024 1.00 93.81 80 LEU A C 1
ATOM 638 O O . LEU A 1 80 ? 3.918 -2.339 7.853 1.00 93.81 80 LEU A O 1
ATOM 642 N N . PHE A 1 81 ? 5.130 -3.401 6.306 1.00 92.62 81 PHE A N 1
ATOM 643 C CA . PHE A 1 81 ? 4.486 -4.700 6.491 1.00 92.62 81 PHE A CA 1
ATOM 644 C C . PHE A 1 81 ? 4.725 -5.260 7.886 1.00 92.62 81 PHE A C 1
ATOM 646 O O . PHE A 1 81 ? 3.785 -5.662 8.573 1.00 92.62 81 PHE A O 1
ATOM 653 N N . THR A 1 82 ? 5.964 -5.196 8.361 1.00 92.00 82 THR A N 1
ATOM 654 C CA . THR A 1 82 ? 6.292 -5.590 9.735 1.00 92.00 82 THR A CA 1
ATOM 655 C C . THR A 1 82 ? 5.561 -4.709 10.752 1.00 92.00 82 THR A C 1
ATOM 657 O O . THR A 1 82 ? 4.962 -5.221 11.699 1.00 92.00 82 THR A O 1
ATOM 660 N N . ALA A 1 83 ? 5.526 -3.391 10.534 1.00 92.19 83 ALA A N 1
ATOM 661 C CA . ALA A 1 83 ? 4.787 -2.462 11.385 1.00 92.19 83 ALA A CA 1
ATOM 662 C C . ALA A 1 83 ? 3.278 -2.752 11.373 1.00 92.19 83 ALA A C 1
ATOM 664 O O . ALA A 1 83 ? 2.650 -2.771 12.428 1.00 92.19 83 ALA A O 1
ATOM 665 N N . ALA A 1 84 ? 2.703 -3.064 10.210 1.00 92.38 84 ALA A N 1
ATOM 666 C CA . ALA A 1 84 ? 1.301 -3.424 10.058 1.00 92.38 84 ALA A CA 1
ATOM 667 C C . ALA A 1 84 ? 0.931 -4.689 10.826 1.00 92.38 84 ALA A C 1
ATOM 669 O O . ALA A 1 84 ? -0.243 -4.840 11.124 1.00 92.38 84 ALA A O 1
ATOM 670 N N . LEU A 1 85 ? 1.881 -5.568 11.166 1.00 90.88 85 LEU A N 1
ATOM 671 C CA . LEU A 1 85 ? 1.677 -6.739 12.031 1.00 90.88 85 LEU A CA 1
ATOM 672 C C . LEU A 1 85 ? 1.900 -6.442 13.523 1.00 90.88 85 LEU A C 1
ATOM 674 O O . LEU A 1 85 ? 1.325 -7.119 14.373 1.00 90.88 85 LEU A O 1
ATOM 678 N N . GLN A 1 86 ? 2.720 -5.442 13.849 1.00 92.75 86 GLN A N 1
ATOM 679 C CA . GLN A 1 86 ? 3.098 -5.096 15.225 1.00 92.75 86 GLN A CA 1
ATOM 680 C C . GLN A 1 86 ? 2.214 -4.015 15.853 1.00 92.75 86 GLN A C 1
ATOM 682 O O . GLN A 1 86 ? 2.031 -4.001 17.067 1.00 92.75 86 GLN A O 1
ATOM 687 N N . CYS A 1 87 ? 1.668 -3.102 15.049 1.00 92.69 87 CYS A N 1
ATOM 688 C CA . CYS A 1 87 ? 0.791 -2.040 15.528 1.00 92.69 8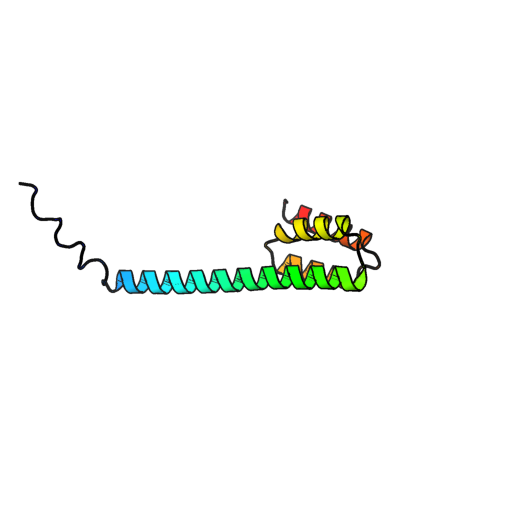7 CYS A CA 1
ATOM 689 C C . CYS A 1 87 ? -0.472 -2.628 16.167 1.00 92.69 87 CYS A C 1
ATOM 691 O O . CYS A 1 87 ? -1.039 -3.601 15.660 1.00 92.69 87 CYS A O 1
ATOM 693 N N . GLN A 1 88 ? -0.923 -2.025 17.266 1.00 90.75 88 GLN A N 1
ATOM 694 C CA . GLN A 1 88 ? -2.130 -2.468 17.961 1.00 90.75 88 GLN A CA 1
ATOM 695 C C . GLN A 1 88 ? -3.385 -1.848 17.347 1.00 90.75 88 GLN A C 1
ATOM 697 O O . GLN A 1 88 ? -4.442 -2.474 17.332 1.00 90.75 88 GLN A O 1
ATOM 702 N N . THR A 1 89 ? -3.257 -0.633 16.813 1.00 92.62 89 THR A N 1
ATOM 703 C CA . THR A 1 89 ? -4.352 0.095 16.179 1.00 92.62 89 THR A CA 1
ATOM 704 C C . THR A 1 89 ? -3.969 0.597 14.793 1.00 92.62 89 THR A C 1
ATOM 706 O O . THR A 1 89 ? -2.792 0.761 14.457 1.00 92.62 89 THR A O 1
ATOM 709 N N . ILE A 1 90 ? -4.986 0.918 13.995 1.00 92.56 90 ILE A N 1
ATOM 710 C CA . ILE A 1 90 ? -4.779 1.549 12.693 1.00 92.56 90 ILE A CA 1
ATOM 711 C C . ILE A 1 90 ? -4.208 2.967 12.801 1.00 92.56 90 ILE A C 1
ATOM 713 O O . ILE A 1 90 ? -3.488 3.406 11.909 1.00 92.56 90 ILE A O 1
ATOM 717 N N . ALA A 1 91 ? -4.475 3.679 13.899 1.00 92.12 91 ALA A N 1
ATOM 718 C CA . ALA A 1 91 ? -3.904 5.002 14.138 1.00 92.12 91 ALA A CA 1
ATOM 719 C C . ALA A 1 91 ? -2.378 4.929 14.323 1.00 92.12 91 ALA A C 1
ATOM 721 O O . ALA A 1 91 ? -1.645 5.752 13.763 1.00 92.12 91 ALA A O 1
ATOM 722 N N . ASP A 1 92 ? -1.892 3.902 15.027 1.00 92.81 92 ASP A N 1
ATOM 723 C CA . ASP A 1 92 ? -0.455 3.652 15.193 1.00 92.81 92 ASP A CA 1
ATOM 724 C C . ASP A 1 92 ? 0.201 3.343 13.845 1.00 92.81 92 ASP A C 1
ATOM 726 O O . ASP A 1 92 ? 1.269 3.873 13.523 1.00 92.81 92 ASP A O 1
ATOM 730 N N . PHE A 1 93 ? -0.471 2.530 13.024 1.00 93.81 93 PHE A N 1
ATOM 731 C CA . PHE A 1 93 ? -0.001 2.211 11.681 1.00 93.81 93 PHE A CA 1
ATOM 732 C C . PHE A 1 93 ? 0.046 3.452 10.780 1.00 93.81 93 PHE A C 1
ATOM 734 O O . PHE A 1 93 ? 1.065 3.701 10.139 1.00 93.81 93 PHE A O 1
ATOM 741 N N . LYS A 1 94 ? -0.999 4.290 10.777 1.00 92.12 94 LYS A N 1
ATOM 742 C CA . LYS A 1 94 ? -1.003 5.554 10.019 1.00 92.12 94 LYS A CA 1
ATOM 743 C C . LYS A 1 94 ? 0.120 6.491 10.450 1.00 92.12 94 LYS A C 1
ATOM 745 O O . LYS A 1 94 ? 0.726 7.149 9.611 1.00 92.12 94 LYS A O 1
ATOM 750 N N . THR A 1 95 ? 0.420 6.543 11.745 1.00 92.50 95 THR A N 1
ATOM 751 C CA . THR A 1 95 ? 1.536 7.348 12.257 1.00 92.50 95 THR A CA 1
ATOM 752 C C . THR A 1 95 ? 2.863 6.846 11.693 1.00 92.50 95 THR A C 1
ATOM 754 O O . THR A 1 95 ? 3.639 7.639 11.167 1.00 92.50 95 THR A O 1
ATOM 757 N N . ARG A 1 96 ? 3.086 5.525 11.704 1.00 91.50 96 ARG A N 1
ATOM 758 C CA . ARG A 1 96 ? 4.261 4.893 11.079 1.00 91.50 96 ARG A CA 1
ATOM 759 C C . ARG A 1 96 ? 4.351 5.166 9.578 1.00 91.50 96 ARG A C 1
ATOM 761 O O . ARG A 1 96 ? 5.434 5.492 9.102 1.00 91.50 96 ARG A O 1
ATOM 768 N N . LEU A 1 97 ? 3.238 5.068 8.854 1.00 91.75 97 LEU A N 1
ATOM 769 C CA . LEU A 1 97 ? 3.167 5.351 7.419 1.00 91.75 97 LEU A CA 1
ATOM 770 C C . LEU A 1 97 ? 3.551 6.804 7.103 1.00 91.75 97 LEU A C 1
ATOM 772 O O . LEU A 1 97 ? 4.364 7.053 6.215 1.00 91.75 97 LEU A O 1
ATOM 776 N N . ASN A 1 98 ? 3.036 7.756 7.883 1.00 90.38 98 ASN A N 1
ATOM 777 C CA . ASN A 1 98 ? 3.365 9.174 7.746 1.00 90.38 98 ASN A CA 1
ATOM 778 C C . ASN A 1 98 ? 4.837 9.472 8.068 1.00 90.38 98 ASN A C 1
ATOM 780 O O . ASN A 1 98 ? 5.470 10.258 7.366 1.00 90.38 98 ASN A O 1
ATOM 784 N N . SER A 1 99 ? 5.399 8.845 9.106 1.00 88.12 99 SER A N 1
ATOM 785 C CA . SER A 1 99 ? 6.823 8.986 9.432 1.00 88.12 99 SER A CA 1
ATOM 786 C C . SER A 1 99 ? 7.711 8.430 8.323 1.00 88.12 99 SER A C 1
ATOM 788 O O . SER A 1 99 ? 8.630 9.118 7.889 1.00 88.12 99 SER A O 1
ATOM 790 N N . ALA A 1 100 ? 7.392 7.236 7.813 1.00 85.94 100 ALA A N 1
ATOM 791 C CA . ALA A 1 100 ? 8.123 6.629 6.706 1.00 85.94 100 ALA A CA 1
ATOM 792 C C . ALA A 1 100 ? 8.111 7.538 5.470 1.00 85.94 100 ALA A C 1
ATOM 794 O O . ALA A 1 100 ? 9.146 7.730 4.850 1.00 85.94 100 ALA A O 1
ATOM 795 N N . ARG A 1 101 ? 6.977 8.173 5.157 1.00 82.75 101 ARG A N 1
ATOM 796 C CA . ARG A 1 101 ? 6.864 9.171 4.082 1.00 82.75 101 ARG A CA 1
ATOM 797 C C . ARG A 1 101 ? 7.783 10.383 4.259 1.00 82.75 101 ARG A C 1
ATOM 799 O O . ARG A 1 101 ? 8.436 10.812 3.308 1.00 82.75 101 ARG A O 1
ATOM 806 N N . HIS A 1 102 ? 7.881 10.898 5.481 1.00 78.25 102 HIS A N 1
ATOM 807 C CA . HIS A 1 102 ? 8.761 12.026 5.775 1.00 78.25 102 HIS A CA 1
ATOM 808 C C . HIS A 1 102 ? 10.244 11.670 5.579 1.00 78.25 102 HIS A C 1
ATOM 810 O O . HIS A 1 102 ? 11.013 12.503 5.106 1.00 78.25 102 HIS A O 1
ATOM 816 N N . GLU A 1 103 ? 10.635 10.425 5.868 1.00 74.00 103 GLU A N 1
ATOM 817 C CA . GLU A 1 103 ? 12.004 9.926 5.661 1.00 74.00 103 GLU A CA 1
ATOM 818 C C . GLU A 1 103 ? 12.396 9.826 4.175 1.00 74.00 103 GLU A C 1
ATOM 820 O O . GLU A 1 103 ? 13.571 9.970 3.844 1.00 74.00 103 GLU A O 1
ATOM 825 N N . ILE A 1 104 ? 11.425 9.635 3.275 1.00 71.06 104 ILE A N 1
ATOM 826 C CA . ILE A 1 104 ? 11.625 9.597 1.810 1.00 71.06 104 ILE A CA 1
ATOM 827 C C . ILE A 1 104 ? 11.373 10.945 1.117 1.00 71.06 104 ILE A C 1
ATOM 829 O O . ILE A 1 104 ? 11.540 11.039 -0.097 1.00 71.06 104 ILE A O 1
ATOM 833 N N . GLY A 1 105 ? 11.021 12.001 1.860 1.00 63.28 105 GLY A N 1
ATOM 834 C CA . GLY A 1 105 ? 10.799 13.340 1.304 1.00 63.28 105 GLY A CA 1
ATOM 835 C C . GLY A 1 105 ? 9.519 13.486 0.465 1.00 63.28 105 GLY A C 1
ATOM 836 O O . GLY A 1 105 ? 9.503 14.303 -0.457 1.00 63.28 105 GLY A O 1
ATOM 837 N N . LEU A 1 106 ? 8.468 12.707 0.772 1.00 53.44 106 LEU A N 1
ATOM 838 C CA . LEU A 1 106 ? 7.158 12.682 0.086 1.00 53.44 106 LEU A CA 1
ATOM 839 C C . LEU A 1 106 ? 5.987 13.035 1.014 1.00 53.44 106 LEU A C 1
ATOM 841 O O . LEU A 1 106 ? 5.059 13.760 0.591 1.00 53.44 106 LEU A O 1
#

Radius of gyration: 23.33 Å; Cα contacts (8 Å, |Δi|>4): 50; chains: 1; bounding box: 39×24×75 Å

pLDDT: mean 80.33, std 16.17, range [40.09, 94.75]

Foldseek 3Di:
DPPDDPPCPVVVCPPPVNVVVVVVVVVVVVVVVVLVVLLVVLLVVLLVLLCVQAVDDPVLSVVSSVLSVPDSDPVLSVVLSVVSVVDPYVVSSVVSSVVSCVVVVD